Protein AF-A0AAJ2NTR1-F1 (afdb_monomer)

Structure (mmCIF, N/CA/C/O backbone):
data_AF-A0AAJ2NTR1-F1
#
_entry.id   AF-A0AAJ2NTR1-F1
#
loop_
_atom_site.group_PDB
_atom_site.id
_atom_site.type_symbol
_atom_site.label_atom_id
_atom_site.label_alt_id
_atom_site.label_comp_id
_atom_site.label_asym_id
_atom_site.label_entity_id
_atom_site.label_seq_id
_atom_site.pdbx_PDB_ins_code
_atom_site.Cartn_x
_atom_site.Cartn_y
_atom_site.Cartn_z
_atom_site.occupancy
_atom_site.B_iso_or_equiv
_atom_site.auth_seq_id
_atom_site.auth_comp_id
_atom_site.auth_asym_id
_atom_site.auth_atom_id
_atom_site.pdbx_PDB_model_num
ATOM 1 N N . MET A 1 1 ? 7.148 -2.098 1.008 1.00 41.66 1 MET A N 1
ATOM 2 C CA . MET A 1 1 ? 8.136 -3.192 1.067 1.00 41.66 1 MET A CA 1
ATOM 3 C C . MET A 1 1 ? 9.410 -2.672 0.443 1.00 41.66 1 MET A C 1
ATOM 5 O O . MET A 1 1 ? 9.385 -2.328 -0.729 1.00 41.66 1 MET A O 1
ATOM 9 N N . SER A 1 2 ? 10.438 -2.472 1.249 1.00 39.09 2 SER A N 1
ATOM 10 C CA . SER A 1 2 ? 11.696 -1.862 0.846 1.00 39.09 2 SER A CA 1
ATOM 11 C C . SER A 1 2 ? 12.743 -2.935 0.571 1.00 39.09 2 SER A C 1
ATOM 13 O O . SER A 1 2 ? 12.754 -3.982 1.215 1.00 39.09 2 SER A O 1
ATOM 15 N N . VAL A 1 3 ? 13.645 -2.660 -0.362 1.00 47.12 3 VAL A N 1
ATOM 16 C CA . VAL A 1 3 ? 14.979 -3.261 -0.338 1.00 47.12 3 VAL A CA 1
ATOM 17 C C . VAL A 1 3 ? 15.783 -2.313 0.559 1.00 47.12 3 VAL A C 1
ATOM 19 O O . VAL A 1 3 ? 15.812 -1.118 0.290 1.00 47.12 3 VAL A O 1
ATOM 22 N N . ASN A 1 4 ? 16.301 -2.780 1.697 1.00 66.00 4 ASN A N 1
ATOM 2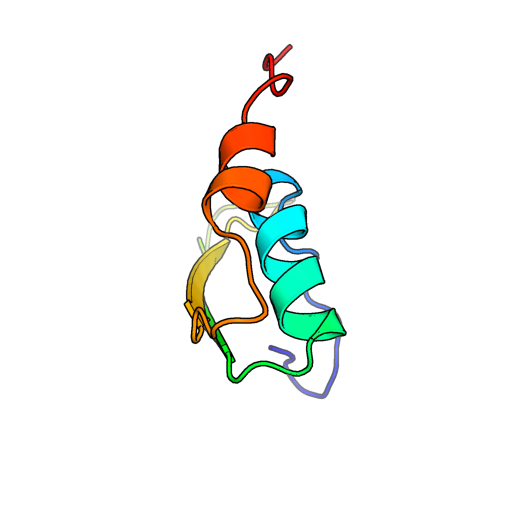3 C CA . ASN A 1 4 ? 17.072 -1.965 2.660 1.00 66.00 4 ASN A CA 1
ATOM 24 C C . ASN A 1 4 ? 16.384 -0.706 3.244 1.00 66.00 4 ASN A C 1
ATOM 26 O O . ASN A 1 4 ? 17.057 0.254 3.598 1.00 66.00 4 ASN A O 1
ATOM 30 N N . GLY A 1 5 ? 15.056 -0.666 3.370 1.00 69.44 5 GLY A N 1
ATOM 31 C CA . GLY A 1 5 ? 14.362 0.533 3.882 1.00 69.44 5 GLY A CA 1
ATOM 32 C C . GLY A 1 5 ? 14.054 1.613 2.834 1.00 69.44 5 GLY A C 1
ATOM 33 O O . GLY A 1 5 ? 13.297 2.532 3.135 1.00 69.44 5 GLY A O 1
ATOM 34 N N . GLU A 1 6 ? 14.539 1.486 1.595 1.00 73.38 6 GLU A N 1
ATOM 35 C CA . GLU A 1 6 ? 14.313 2.492 0.555 1.00 73.38 6 GLU A CA 1
ATOM 36 C C . GLU A 1 6 ? 12.856 2.553 0.070 1.00 73.38 6 GLU A C 1
ATOM 38 O O . GLU A 1 6 ? 12.174 1.539 -0.138 1.00 73.38 6 GLU A O 1
ATOM 43 N N . LYS A 1 7 ? 12.377 3.783 -0.138 1.00 75.62 7 LYS A N 1
ATOM 44 C CA . LYS A 1 7 ? 11.046 4.067 -0.672 1.00 75.62 7 LYS A CA 1
ATOM 45 C C . LYS A 1 7 ? 11.008 3.754 -2.166 1.00 75.62 7 LYS A C 1
ATOM 47 O O . LYS A 1 7 ? 11.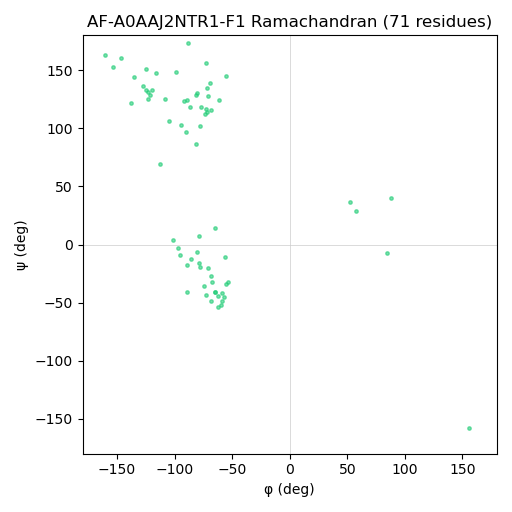588 4.469 -2.973 1.00 75.62 7 LYS A O 1
ATOM 52 N N . LEU A 1 8 ? 10.254 2.720 -2.533 1.00 71.88 8 LEU A N 1
ATOM 53 C CA . LEU A 1 8 ? 10.108 2.287 -3.929 1.00 71.88 8 LEU A CA 1
ATOM 54 C C . LEU A 1 8 ? 9.009 3.031 -4.703 1.00 71.88 8 LEU A C 1
ATOM 56 O O . LEU A 1 8 ? 8.923 2.901 -5.921 1.00 71.88 8 LEU A O 1
ATOM 60 N N . GLY A 1 9 ? 8.144 3.773 -4.010 1.00 75.00 9 GLY A N 1
ATOM 61 C CA . GLY A 1 9 ? 7.022 4.480 -4.619 1.00 75.00 9 GLY A CA 1
ATOM 62 C C . GLY A 1 9 ? 5.892 4.740 -3.630 1.00 75.00 9 GLY A C 1
ATOM 63 O O . GLY A 1 9 ? 6.102 4.738 -2.415 1.00 75.00 9 GLY A O 1
ATOM 64 N N . PHE A 1 10 ? 4.696 4.954 -4.170 1.00 75.06 10 PHE A N 1
ATOM 65 C CA . PHE A 1 10 ? 3.468 5.190 -3.416 1.00 75.06 10 PHE A CA 1
ATOM 66 C C . PHE A 1 10 ? 2.392 4.188 -3.835 1.00 75.06 10 PHE A C 1
ATOM 68 O O . PHE A 1 10 ? 2.384 3.711 -4.971 1.00 75.06 10 PHE A O 1
ATOM 75 N N . ILE A 1 11 ? 1.487 3.869 -2.913 1.00 72.62 11 ILE A N 1
ATOM 76 C CA . ILE A 1 11 ? 0.265 3.136 -3.246 1.00 72.62 11 ILE A CA 1
ATOM 77 C C . ILE A 1 11 ? -0.654 4.102 -4.015 1.00 72.62 11 ILE A C 1
ATOM 79 O O . ILE A 1 11 ? -0.781 5.251 -3.589 1.00 72.62 11 ILE A O 1
ATOM 83 N N . PRO A 1 12 ? -1.269 3.681 -5.136 1.00 69.75 12 PRO A N 1
ATOM 84 C CA . PRO A 1 12 ? -2.204 4.525 -5.877 1.00 69.75 12 PRO A CA 1
ATOM 85 C C . PRO A 1 12 ? -3.346 5.045 -4.996 1.00 69.75 12 PRO A C 1
ATOM 87 O O . PRO A 1 12 ? -3.845 4.301 -4.150 1.00 69.75 12 PRO A O 1
AT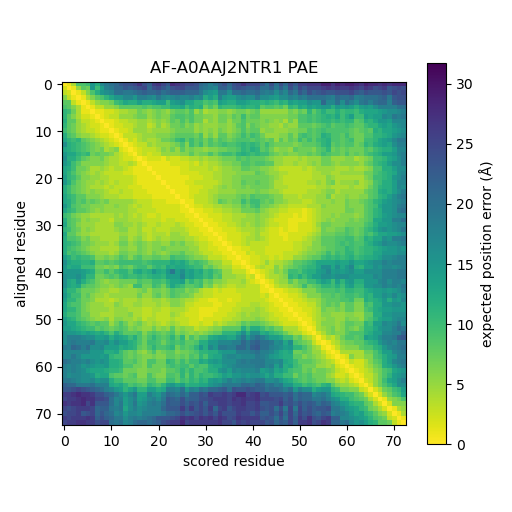OM 90 N N . ALA A 1 13 ? -3.800 6.275 -5.259 1.00 68.62 13 ALA A N 1
ATOM 91 C CA . ALA A 1 13 ? -4.865 6.946 -4.502 1.00 68.62 13 ALA A CA 1
ATOM 92 C C . ALA A 1 13 ? -6.156 6.112 -4.393 1.00 68.62 13 ALA A C 1
ATOM 94 O O . ALA A 1 13 ? -6.811 6.101 -3.361 1.00 68.62 13 ALA A O 1
ATOM 95 N N . PHE A 1 14 ? -6.466 5.302 -5.408 1.00 68.25 14 PHE A N 1
ATOM 96 C CA . PHE A 1 14 ? -7.615 4.394 -5.369 1.00 68.25 14 PHE A CA 1
ATOM 97 C C . PHE A 1 14 ? -7.617 3.439 -4.158 1.00 68.25 14 PHE A C 1
ATOM 99 O O . PHE A 1 14 ? -8.671 3.098 -3.638 1.00 68.25 14 PHE A O 1
ATOM 106 N N . TYR A 1 15 ? -6.444 2.999 -3.694 1.00 68.81 15 TYR A N 1
ATOM 107 C CA . TYR A 1 15 ? -6.333 2.139 -2.513 1.00 68.81 15 TYR A CA 1
ATOM 108 C C . TYR A 1 15 ? -6.006 2.929 -1.239 1.00 68.81 15 TYR A C 1
ATOM 110 O O . TYR A 1 15 ? -5.883 2.321 -0.176 1.00 68.81 15 TYR A O 1
ATOM 118 N N . SER A 1 16 ? -5.803 4.251 -1.321 1.00 72.69 16 SER A N 1
ATOM 119 C CA . SER A 1 16 ? -5.262 5.019 -0.199 1.00 72.69 16 SER A CA 1
ATOM 120 C C . SER A 1 16 ? -6.267 5.239 0.919 1.00 72.69 16 SER A C 1
ATOM 122 O O . SER A 1 16 ? -5.839 5.175 2.061 1.00 72.69 16 SER A O 1
ATOM 124 N N . GLY A 1 17 ? -7.561 5.424 0.630 1.00 77.75 17 GLY A N 1
ATOM 125 C CA . GLY A 1 17 ? -8.593 5.578 1.670 1.00 77.75 17 GLY A CA 1
ATOM 126 C C . GLY A 1 17 ? -8.708 4.328 2.547 1.00 77.75 17 GLY A C 1
ATOM 127 O O . GLY A 1 17 ? -8.472 4.372 3.749 1.00 77.75 17 GLY A O 1
ATOM 128 N N . TRP A 1 18 ? -8.910 3.164 1.922 1.00 78.00 18 TRP A N 1
ATOM 129 C CA . TRP A 1 18 ? -8.943 1.883 2.639 1.00 78.00 18 TRP A CA 1
ATOM 130 C C . TRP A 1 18 ? -7.645 1.585 3.402 1.00 78.00 18 TRP A C 1
ATOM 132 O O . TRP A 1 18 ? -7.677 1.132 4.545 1.00 78.00 18 TRP A O 1
ATOM 142 N N . MET A 1 19 ? -6.489 1.859 2.789 1.00 80.19 19 MET A N 1
ATOM 143 C CA . MET A 1 19 ? -5.197 1.690 3.457 1.00 80.19 19 MET A CA 1
ATOM 144 C C . MET A 1 19 ? -5.028 2.638 4.643 1.00 80.19 19 MET A C 1
ATOM 146 O O . MET A 1 19 ? -4.468 2.229 5.656 1.00 80.19 19 MET A O 1
ATOM 150 N N . PHE A 1 20 ? -5.467 3.889 4.505 1.00 82.06 20 PHE A N 1
ATOM 151 C CA . PHE A 1 20 ? -5.383 4.904 5.546 1.00 82.06 20 PHE A CA 1
ATOM 152 C C . PHE A 1 20 ? -6.153 4.451 6.782 1.00 82.06 20 PHE A C 1
ATOM 154 O O . PHE A 1 20 ? -5.548 4.331 7.843 1.00 82.06 20 PHE A O 1
ATOM 161 N N . GLU A 1 21 ? -7.414 4.055 6.612 1.00 81.88 21 GLU A N 1
ATOM 162 C CA . GLU A 1 21 ? -8.270 3.571 7.698 1.00 81.88 21 GLU A CA 1
ATOM 163 C C . GLU A 1 21 ? -7.668 2.368 8.429 1.00 81.88 21 GLU A C 1
ATOM 165 O O . GLU A 1 21 ? -7.615 2.319 9.657 1.00 81.88 21 GLU A O 1
ATOM 170 N N . ILE A 1 22 ? -7.155 1.393 7.677 1.00 82.62 22 ILE A N 1
ATOM 171 C CA . ILE A 1 22 ? -6.537 0.193 8.248 1.00 82.62 22 ILE A CA 1
ATOM 172 C C . ILE A 1 22 ? -5.268 0.521 9.033 1.00 82.62 22 ILE A C 1
ATOM 174 O O . ILE A 1 22 ? -5.041 -0.057 10.100 1.00 82.62 22 ILE A O 1
ATOM 178 N N . ILE A 1 23 ? -4.442 1.436 8.520 1.00 83.81 23 ILE A N 1
ATOM 179 C CA . ILE A 1 23 ? -3.219 1.880 9.192 1.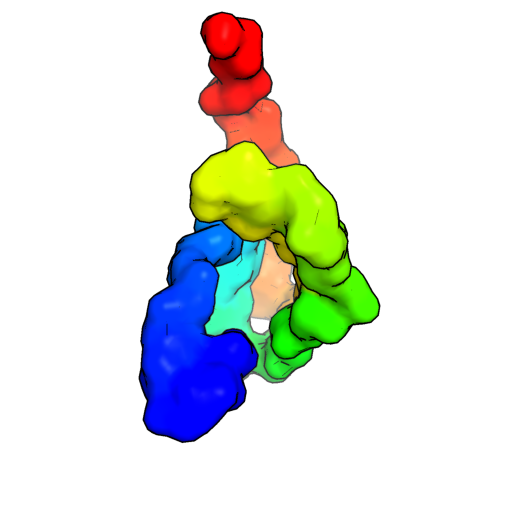00 83.81 23 ILE A CA 1
ATOM 180 C C . ILE A 1 23 ? -3.567 2.684 10.449 1.00 83.81 23 ILE A C 1
ATOM 182 O O . ILE A 1 23 ? -3.014 2.409 11.515 1.00 83.81 23 ILE A O 1
ATOM 186 N N . GLU A 1 24 ? -4.478 3.652 10.342 1.00 84.94 24 GLU A N 1
ATOM 187 C CA . GLU A 1 24 ? -4.875 4.541 11.435 1.00 84.94 24 GLU A CA 1
ATOM 188 C C . GLU A 1 24 ? -5.504 3.755 12.589 1.00 84.94 24 GLU A C 1
ATOM 190 O O . GLU A 1 24 ? -5.115 3.914 13.749 1.00 84.94 24 GLU A O 1
ATOM 195 N N . LYS A 1 25 ? -6.394 2.811 12.268 1.00 84.38 25 LYS A N 1
ATOM 196 C CA . LYS A 1 25 ? -7.071 1.947 13.246 1.00 84.38 25 LYS A CA 1
ATOM 197 C C . LYS A 1 25 ? -6.198 0.793 13.742 1.00 84.38 25 LYS A C 1
ATOM 199 O O . LYS A 1 25 ? -6.684 -0.065 14.476 1.00 84.38 25 LYS A O 1
ATOM 204 N N . LYS A 1 26 ? -4.909 0.767 13.370 1.00 83.94 26 LYS A N 1
ATOM 205 C CA . LYS A 1 26 ? -3.919 -0.251 13.769 1.00 83.94 26 LYS A CA 1
ATOM 206 C C . LYS A 1 26 ? -4.402 -1.681 13.501 1.00 83.94 26 LYS A C 1
ATOM 208 O O . LYS A 1 26 ? -4.139 -2.591 14.287 1.0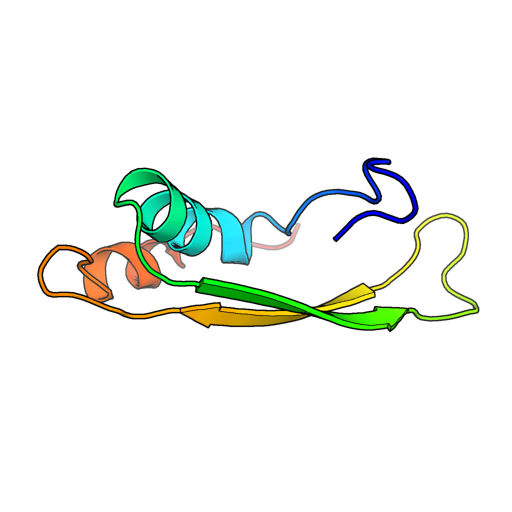0 83.94 26 LYS A O 1
ATOM 213 N N . CYS A 1 27 ? -5.126 -1.869 12.402 1.00 84.44 27 CYS A N 1
ATOM 214 C CA . CYS A 1 27 ? -5.621 -3.177 12.001 1.00 84.44 27 CYS A CA 1
ATOM 215 C C . CYS A 1 27 ? -4.473 -4.042 11.470 1.00 84.44 27 CYS A C 1
ATOM 217 O O . CYS A 1 27 ? -3.464 -3.537 10.970 1.00 84.44 27 CYS A O 1
ATOM 219 N N . ASN A 1 28 ? -4.640 -5.363 11.532 1.00 86.25 28 ASN A N 1
ATOM 220 C CA . ASN A 1 28 ? -3.697 -6.269 10.894 1.00 86.25 28 ASN A CA 1
ATOM 221 C C . ASN A 1 28 ? -3.856 -6.184 9.377 1.00 86.25 28 ASN A C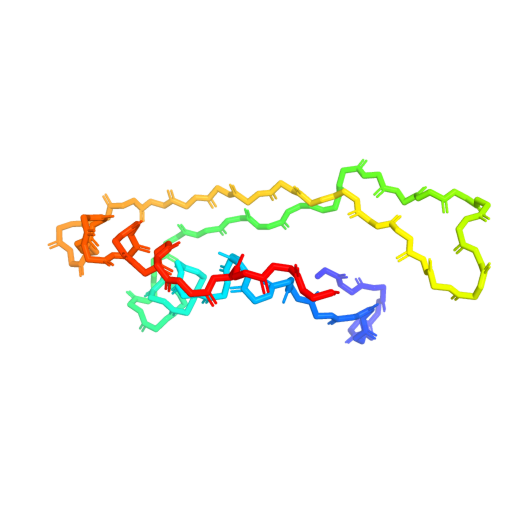 1
ATOM 223 O O . ASN A 1 28 ? -4.953 -6.351 8.837 1.00 86.25 28 ASN A O 1
ATOM 227 N N . TYR A 1 29 ? -2.745 -5.960 8.681 1.00 85.94 29 TYR A N 1
ATOM 228 C CA . TYR A 1 29 ? -2.724 -5.939 7.227 1.00 85.94 29 TYR A CA 1
ATOM 229 C C . TYR A 1 29 ? -1.417 -6.478 6.665 1.00 85.94 29 TYR A C 1
ATOM 231 O O . TYR 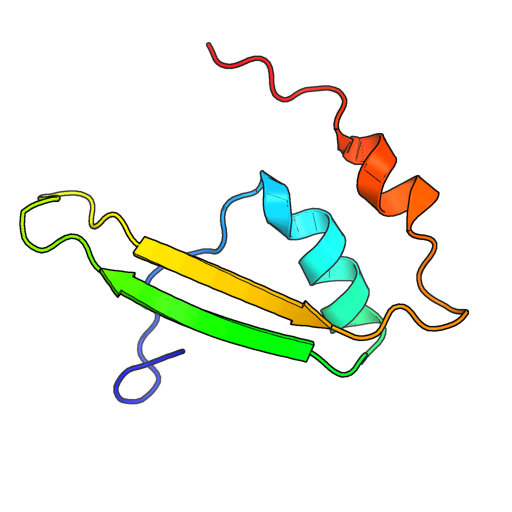A 1 29 ? -0.375 -6.534 7.318 1.00 85.94 29 TYR A O 1
ATOM 239 N N . GLN A 1 30 ? -1.481 -6.864 5.400 1.00 85.94 30 GLN A N 1
ATOM 240 C CA . GLN A 1 30 ? -0.354 -7.317 4.619 1.00 85.94 30 GLN A CA 1
ATOM 241 C C . GLN A 1 30 ? -0.434 -6.720 3.216 1.00 85.94 30 GLN A C 1
ATOM 243 O O . GLN A 1 30 ? -1.372 -6.977 2.466 1.00 85.94 30 GLN A O 1
ATOM 248 N N . ALA A 1 31 ? 0.606 -5.980 2.835 1.00 81.88 31 ALA A N 1
ATOM 249 C CA . ALA A 1 31 ? 0.811 -5.510 1.470 1.00 81.88 31 ALA A CA 1
ATOM 250 C C . ALA A 1 31 ? 1.980 -6.268 0.831 1.00 81.88 31 ALA A C 1
ATOM 252 O O . ALA A 1 31 ? 3.085 -6.288 1.375 1.00 81.88 31 ALA A O 1
ATOM 253 N N . LYS A 1 32 ? 1.745 -6.889 -0.328 1.00 84.62 32 LYS A N 1
ATOM 254 C CA . LYS A 1 32 ? 2.721 -7.682 -1.083 1.00 84.62 32 LYS A CA 1
ATOM 255 C C . LYS A 1 32 ? 2.905 -7.170 -2.503 1.00 84.62 32 LYS A C 1
ATOM 257 O O . LYS A 1 32 ? 1.931 -7.009 -3.227 1.00 84.62 32 LYS A O 1
ATOM 262 N N . VAL A 1 33 ? 4.155 -6.991 -2.930 1.00 83.44 33 VAL A N 1
ATOM 263 C CA . VAL A 1 33 ? 4.481 -6.821 -4.353 1.00 83.44 33 VAL A CA 1
ATOM 264 C C . VAL A 1 33 ? 4.434 -8.200 -5.005 1.00 83.44 33 VAL A C 1
ATOM 266 O O . VAL A 1 33 ? 5.169 -9.096 -4.604 1.00 83.44 33 VAL A O 1
ATOM 269 N N . ARG A 1 34 ? 3.536 -8.390 -5.972 1.00 85.88 34 ARG A N 1
ATOM 270 C CA . ARG A 1 34 ? 3.359 -9.659 -6.693 1.00 85.88 34 ARG A CA 1
ATOM 271 C C . ARG A 1 34 ? 4.242 -9.743 -7.927 1.00 85.88 34 ARG A C 1
ATOM 273 O O . ARG A 1 34 ? 4.802 -10.797 -8.197 1.00 85.88 34 ARG A O 1
ATOM 280 N N . ALA A 1 35 ? 4.362 -8.642 -8.660 1.00 83.44 35 ALA A N 1
ATOM 281 C CA . ALA A 1 35 ? 5.164 -8.571 -9.872 1.00 83.44 35 ALA A CA 1
ATOM 282 C C . ALA A 1 35 ? 5.647 -7.141 -10.118 1.00 83.44 35 ALA A C 1
ATOM 284 O O . ALA A 1 35 ? 4.981 -6.175 -9.745 1.00 83.44 35 ALA A O 1
ATOM 285 N N . ILE A 1 36 ? 6.784 -7.017 -10.795 1.00 84.44 36 ILE A N 1
ATOM 286 C CA . ILE A 1 36 ? 7.312 -5.754 -11.309 1.00 84.44 36 ILE A CA 1
ATOM 287 C C . ILE A 1 36 ? 7.486 -5.947 -12.812 1.00 84.44 36 ILE A C 1
ATOM 289 O O . ILE A 1 36 ? 8.128 -6.906 -13.234 1.00 84.44 36 ILE A O 1
ATOM 293 N N . HIS A 1 37 ? 6.900 -5.069 -13.622 1.00 84.31 37 HIS A N 1
ATOM 294 C CA . HIS A 1 37 ? 7.008 -5.164 -15.073 1.00 84.31 37 HIS A CA 1
ATOM 295 C C . HIS A 1 37 ? 8.428 -4.767 -15.517 1.00 84.31 37 HIS A C 1
ATOM 297 O O . HIS A 1 37 ? 8.805 -3.605 -15.341 1.00 84.31 37 HIS A O 1
ATOM 303 N N . PRO A 1 38 ? 9.216 -5.679 -16.115 1.00 81.88 38 PRO A N 1
ATOM 304 C CA . PRO A 1 38 ? 10.644 -5.452 -16.354 1.00 81.88 38 PRO A CA 1
ATOM 305 C C . PRO A 1 38 ? 10.918 -4.367 -17.403 1.00 81.88 38 PRO A C 1
ATOM 307 O O . PRO A 1 38 ? 11.943 -3.701 -17.346 1.00 81.88 38 PRO A O 1
ATOM 310 N N . GLN A 1 39 ? 9.989 -4.162 -18.340 1.00 86.50 39 GLN A N 1
ATOM 311 C CA . GLN A 1 39 ? 10.138 -3.210 -19.450 1.00 86.50 39 GLN A CA 1
ATOM 312 C C . GLN A 1 39 ? 9.382 -1.890 -19.234 1.00 86.50 39 GLN A C 1
ATOM 314 O O . GLN A 1 39 ? 9.341 -1.051 -20.127 1.00 86.50 39 GLN A O 1
ATOM 319 N N . ALA A 1 40 ? 8.751 -1.694 -18.072 1.00 80.00 40 ALA A N 1
ATOM 320 C CA . ALA A 1 40 ? 8.034 -0.453 -17.788 1.00 80.00 40 ALA A CA 1
ATOM 321 C C . ALA A 1 40 ? 9.042 0.618 -17.334 1.00 80.00 40 ALA A C 1
ATOM 323 O O . ALA A 1 40 ? 9.331 0.755 -16.147 1.00 80.00 40 ALA A O 1
ATOM 324 N N . VAL A 1 41 ? 9.630 1.321 -18.302 1.00 77.38 41 VAL A N 1
ATOM 325 C CA . VAL A 1 41 ? 10.653 2.360 -18.110 1.00 77.38 41 VAL A CA 1
ATOM 326 C C . VAL A 1 41 ? 10.185 3.621 -18.853 1.00 77.38 41 VAL A C 1
ATOM 328 O O . VAL A 1 41 ? 9.681 3.484 -19.967 1.00 77.38 41 VAL A O 1
ATOM 331 N N . PRO A 1 42 ? 10.291 4.839 -18.278 1.00 76.50 42 PRO A N 1
ATOM 332 C CA . PRO A 1 42 ? 10.909 5.182 -16.989 1.00 76.50 42 PRO A CA 1
ATOM 333 C C . PRO A 1 42 ? 10.040 4.867 -15.760 1.00 76.50 42 PRO A C 1
ATOM 335 O O . PRO A 1 42 ? 10.568 4.720 -14.660 1.00 76.50 42 PRO A O 1
ATOM 338 N N . HIS A 1 43 ? 8.725 4.710 -15.931 1.00 77.75 43 HIS A N 1
ATOM 339 C CA . HIS A 1 43 ? 7.788 4.482 -14.829 1.00 77.75 43 HIS A CA 1
ATOM 340 C C . HIS A 1 43 ? 7.540 2.986 -14.609 1.00 77.75 43 HIS A C 1
ATOM 342 O O . HIS A 1 43 ? 6.780 2.359 -15.349 1.00 77.75 43 HIS A O 1
ATOM 348 N N . ARG A 1 44 ? 8.159 2.411 -13.569 1.00 77.75 44 ARG A N 1
ATOM 349 C CA . ARG A 1 44 ? 7.973 0.995 -13.215 1.00 77.75 44 ARG A CA 1
ATOM 350 C C . ARG A 1 44 ? 6.516 0.706 -12.869 1.00 77.75 44 ARG A C 1
ATOM 352 O O . ARG A 1 44 ? 5.962 1.287 -11.940 1.00 77.75 44 ARG A O 1
ATOM 359 N N . LYS A 1 45 ? 5.918 -0.259 -13.568 1.00 82.06 45 LYS A N 1
ATOM 360 C CA . LYS A 1 45 ? 4.581 -0.771 -13.255 1.00 82.06 45 LYS A CA 1
ATOM 361 C C . LYS A 1 45 ? 4.699 -1.931 -12.274 1.00 82.06 45 LYS A C 1
ATOM 363 O O . LYS A 1 45 ? 5.397 -2.908 -12.545 1.00 82.06 45 LYS A O 1
ATOM 368 N N . VAL A 1 46 ? 4.018 -1.819 -11.140 1.00 79.19 46 VAL A N 1
ATOM 369 C CA . VAL A 1 46 ? 4.073 -2.802 -10.054 1.00 79.19 46 VAL A CA 1
ATOM 370 C C . VAL A 1 46 ? 2.677 -3.358 -9.815 1.00 79.19 46 VAL A C 1
ATOM 372 O O . VAL A 1 46 ? 1.708 -2.608 -9.733 1.00 79.19 46 VAL A O 1
ATOM 375 N N . SER A 1 47 ? 2.574 -4.678 -9.701 1.00 81.88 47 SER A N 1
ATOM 376 C CA . SER A 1 47 ? 1.372 -5.343 -9.211 1.00 81.88 47 SER A CA 1
ATOM 377 C C . SER A 1 47 ? 1.504 -5.535 -7.708 1.00 81.88 47 SER A C 1
ATOM 379 O O . SER A 1 47 ? 2.471 -6.143 -7.237 1.00 81.88 47 SER A O 1
ATOM 381 N N . ILE A 1 48 ? 0.538 -5.012 -6.960 1.00 79.62 48 ILE A N 1
ATOM 382 C CA . ILE A 1 48 ? 0.456 -5.172 -5.512 1.00 79.62 48 ILE A CA 1
ATOM 383 C C . ILE A 1 48 ? -0.807 -5.945 -5.142 1.00 79.62 48 ILE A C 1
ATOM 385 O O . ILE A 1 48 ? -1.830 -5.860 -5.813 1.00 79.62 48 ILE A O 1
ATOM 389 N N . SER A 1 49 ? -0.716 -6.713 -4.068 1.00 81.50 49 SER A N 1
ATOM 390 C CA . SER A 1 49 ? -1.824 -7.401 -3.419 1.00 81.50 49 SER A CA 1
ATOM 391 C C . SER A 1 49 ? -1.873 -6.897 -1.993 1.00 81.50 49 SER A C 1
ATOM 393 O O . SER A 1 49 ? -0.848 -6.893 -1.310 1.00 81.50 49 SER A O 1
ATOM 395 N N . ILE A 1 50 ? -3.047 -6.458 -1.564 1.00 78.12 50 ILE A N 1
ATOM 396 C CA . ILE A 1 50 ? -3.249 -5.975 -0.210 1.00 78.12 50 ILE A CA 1
ATOM 397 C C . ILE A 1 50 ? -4.390 -6.765 0.416 1.00 78.12 50 ILE A C 1
ATOM 399 O O . ILE A 1 50 ? -5.409 -6.995 -0.229 1.00 78.12 50 ILE A O 1
ATOM 403 N N . ALA A 1 51 ? -4.176 -7.230 1.640 1.00 80.31 51 ALA A N 1
ATOM 404 C CA . ALA A 1 51 ? -5.161 -7.930 2.447 1.00 80.31 51 ALA A CA 1
ATOM 405 C C . ALA A 1 51 ? -5.110 -7.364 3.865 1.00 80.31 51 ALA A C 1
ATOM 407 O O . ALA A 1 51 ? -4.033 -7.026 4.354 1.00 80.31 51 ALA A O 1
ATOM 408 N N . GLY A 1 52 ? -6.254 -7.261 4.523 1.00 78.75 52 GLY A N 1
ATOM 409 C CA . GLY A 1 52 ? -6.344 -6.764 5.888 1.00 78.75 52 GLY A CA 1
ATOM 410 C C . GLY A 1 52 ? -7.648 -7.195 6.531 1.00 78.75 52 GLY A C 1
ATOM 411 O O . GLY A 1 52 ? -8.570 -7.639 5.845 1.00 78.75 52 GLY A O 1
ATOM 412 N N . GLU A 1 53 ? -7.694 -7.102 7.851 1.00 78.31 53 GLU A N 1
ATOM 413 C CA . GLU A 1 53 ? -8.891 -7.403 8.626 1.00 78.31 53 GLU A CA 1
ATOM 414 C C . GLU A 1 53 ? -9.833 -6.200 8.621 1.00 78.31 53 GLU A C 1
ATOM 416 O O . GLU A 1 53 ? -9.441 -5.081 8.951 1.00 7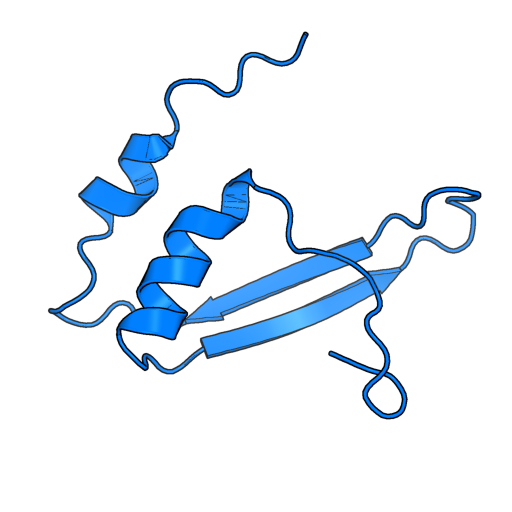8.31 53 GLU A O 1
ATOM 421 N N . VAL A 1 54 ? -11.092 -6.449 8.273 1.00 68.44 54 VAL A N 1
ATOM 422 C CA . VAL A 1 54 ? -12.182 -5.496 8.481 1.00 68.44 54 VAL A CA 1
ATOM 423 C C . VAL A 1 54 ? -12.737 -5.810 9.861 1.00 68.44 54 VAL A C 1
ATOM 425 O O . VAL A 1 54 ? -13.464 -6.787 10.035 1.00 68.44 54 VAL A O 1
ATOM 428 N N . ASN A 1 55 ? -12.299 -5.066 10.873 1.00 68.44 55 ASN A N 1
ATOM 429 C CA . ASN A 1 55 ? -12.848 -5.206 12.217 1.00 68.44 55 ASN A CA 1
ATOM 430 C C . ASN A 1 55 ? -14.066 -4.283 12.388 1.00 68.44 55 ASN A C 1
ATOM 432 O O . ASN A 1 55 ? -14.363 -3.458 11.530 1.00 68.44 55 ASN A O 1
ATOM 436 N N . GLN A 1 56 ? -14.756 -4.401 13.523 1.00 65.75 56 GLN A N 1
ATOM 437 C CA . GLN A 1 56 ? -15.930 -3.583 13.867 1.00 65.75 56 GLN A CA 1
ATOM 438 C C . GLN A 1 56 ? -15.688 -2.061 13.857 1.00 65.75 56 GLN A C 1
ATOM 440 O O . GLN A 1 56 ? -16.639 -1.297 13.977 1.00 65.75 56 GLN A O 1
ATOM 445 N N . PHE A 1 57 ? -14.432 -1.620 13.765 1.00 65.81 57 PHE A N 1
ATOM 446 C CA . PHE A 1 57 ? -14.059 -0.212 13.714 1.00 65.81 57 PHE A CA 1
ATOM 447 C C . PHE A 1 57 ? -13.868 0.292 12.2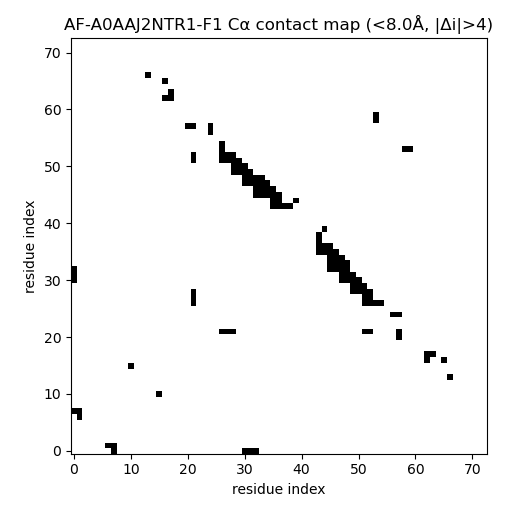79 1.00 65.81 57 PHE A C 1
ATOM 449 O O . PHE A 1 57 ? -13.717 1.494 12.091 1.00 65.81 57 PHE A O 1
ATOM 456 N N . VAL A 1 58 ? -13.864 -0.581 11.267 1.00 66.38 58 VAL A N 1
ATOM 457 C CA . VAL A 1 58 ? -13.734 -0.210 9.851 1.00 66.38 58 VAL A CA 1
ATOM 458 C C . VAL A 1 58 ? -15.100 -0.329 9.183 1.00 66.38 58 VAL A C 1
ATOM 460 O O . VAL A 1 58 ? -15.567 -1.437 8.914 1.00 66.38 58 VAL A O 1
ATOM 463 N N . ASP A 1 59 ? -15.733 0.809 8.890 1.00 69.81 59 ASP A N 1
ATOM 464 C CA . ASP A 1 59 ? -16.926 0.829 8.049 1.00 69.81 59 ASP A CA 1
ATOM 465 C C . ASP A 1 59 ? -16.509 0.685 6.582 1.00 69.81 59 ASP A C 1
ATOM 467 O O . ASP A 1 59 ? -16.020 1.610 5.935 1.00 69.81 59 ASP A O 1
ATOM 471 N N . ILE A 1 60 ? -16.674 -0.521 6.045 1.00 67.19 60 ILE A N 1
ATOM 472 C CA . ILE A 1 60 ? -16.295 -0.798 4.662 1.00 67.19 60 ILE A CA 1
ATOM 473 C C . ILE A 1 60 ? -17.230 -0.136 3.645 1.00 67.19 60 ILE A C 1
ATOM 475 O O . ILE A 1 60 ? -16.837 0.021 2.494 1.00 67.19 60 ILE A O 1
ATOM 479 N N . GLN A 1 61 ? -18.451 0.235 4.038 1.00 66.38 61 GLN A N 1
ATOM 480 C CA . GLN A 1 61 ? -19.383 0.942 3.161 1.00 66.38 61 GLN A CA 1
ATOM 481 C C . GLN A 1 61 ? -18.916 2.385 2.969 1.00 66.38 61 GLN A C 1
ATOM 483 O O . GLN A 1 61 ? -18.866 2.850 1.837 1.00 66.38 61 GLN A O 1
ATOM 488 N N . GLU A 1 62 ? -18.482 3.051 4.040 1.00 67.31 62 GLU A N 1
ATOM 489 C CA . GLU A 1 62 ? -17.868 4.386 3.989 1.00 67.31 62 GLU A CA 1
ATOM 490 C C . GLU A 1 62 ? -16.615 4.384 3.097 1.00 67.31 62 GLU A C 1
ATOM 492 O O . GLU A 1 62 ? -16.509 5.154 2.147 1.00 67.31 62 GLU A O 1
ATOM 497 N N . VAL A 1 63 ? -15.725 3.413 3.308 1.00 64.75 63 VAL A N 1
ATOM 498 C CA . VAL A 1 63 ? -14.465 3.288 2.561 1.00 64.75 63 VAL A CA 1
ATOM 499 C C . VAL A 1 63 ? -14.653 2.943 1.078 1.00 64.75 63 VAL A C 1
ATOM 501 O O . VAL A 1 63 ? -13.827 3.307 0.241 1.00 64.75 63 VAL A O 1
ATOM 504 N N . LEU A 1 64 ? -15.699 2.187 0.730 1.00 64.44 64 LEU A N 1
ATOM 505 C CA . LEU A 1 64 ? -15.981 1.801 -0.657 1.00 64.44 64 LEU A CA 1
ATOM 506 C C . LEU A 1 64 ? -16.867 2.808 -1.399 1.00 64.44 64 LEU A C 1
ATOM 508 O O . LEU A 1 64 ? -16.891 2.760 -2.632 1.00 64.44 64 LEU A O 1
ATOM 512 N N . ASN A 1 65 ? -17.570 3.688 -0.681 1.00 59.88 65 ASN A N 1
ATOM 513 C CA . ASN A 1 65 ? -18.390 4.755 -1.257 1.00 59.88 65 ASN A CA 1
ATOM 514 C C . ASN A 1 65 ? -17.562 5.966 -1.715 1.00 59.88 65 ASN A C 1
ATOM 516 O O . ASN A 1 65 ? -18.011 6.683 -2.602 1.00 59.88 65 ASN A O 1
ATOM 520 N N . ASP A 1 66 ? -16.306 6.090 -1.276 1.00 55.22 66 ASP A N 1
ATOM 521 C CA . ASP A 1 66 ? -15.278 6.996 -1.834 1.00 55.22 66 ASP A CA 1
ATOM 522 C C . ASP A 1 66 ? -14.867 6.660 -3.294 1.00 55.22 66 ASP A C 1
ATOM 524 O O . ASP A 1 66 ? -13.851 7.118 -3.816 1.00 55.22 66 ASP A O 1
ATOM 528 N N . LYS A 1 67 ? -15.647 5.822 -3.990 1.00 52.28 67 LYS A N 1
ATOM 529 C CA . LYS A 1 67 ? -15.495 5.521 -5.421 1.00 52.28 67 LYS A CA 1
ATOM 530 C C . LYS A 1 67 ? -16.093 6.586 -6.342 1.00 52.28 67 LYS A C 1
ATOM 532 O O . LYS A 1 67 ? -15.915 6.470 -7.558 1.00 52.28 67 LYS A O 1
ATOM 537 N N . GLU A 1 68 ? -16.791 7.587 -5.814 1.00 50.06 68 GLU A N 1
ATOM 538 C CA . GLU A 1 68 ? -17.191 8.749 -6.606 1.00 50.06 68 GLU A CA 1
ATOM 539 C C . GLU A 1 68 ? -16.009 9.729 -6.729 1.00 50.06 68 GLU A C 1
ATOM 541 O O . GLU A 1 68 ? -15.362 10.071 -5.752 1.00 50.06 68 GLU A O 1
ATOM 546 N N . GLU A 1 69 ? -15.730 10.157 -7.965 1.00 44.03 69 GLU A N 1
ATOM 547 C CA . GLU A 1 69 ? -14.689 11.123 -8.374 1.00 44.03 69 GLU A CA 1
ATOM 548 C C . GLU A 1 69 ? -13.270 10.613 -8.692 1.00 44.03 69 GLU A C 1
ATOM 550 O O . GLU A 1 69 ? -12.275 11.310 -8.509 1.00 44.03 69 GLU A O 1
ATOM 555 N N . LEU A 1 70 ? -13.152 9.463 -9.360 1.00 40.94 70 LEU A N 1
ATOM 556 C CA . LEU A 1 70 ? -12.034 9.257 -10.296 1.00 40.94 70 LEU A CA 1
ATOM 557 C C . LEU A 1 70 ? -12.555 9.175 -11.732 1.00 40.94 70 LEU A C 1
ATOM 559 O O . LEU A 1 70 ? -12.524 8.125 -12.374 1.00 40.94 70 LEU A O 1
ATOM 563 N N . GLN A 1 71 ? -13.033 10.315 -12.246 1.00 35.69 71 GLN A N 1
ATOM 564 C CA . GLN A 1 71 ? -13.072 10.523 -13.691 1.00 35.69 71 GLN A CA 1
ATOM 565 C C . GLN A 1 71 ? -11.630 10.634 -14.188 1.00 35.69 71 GLN A C 1
ATOM 567 O O . GLN A 1 71 ? -10.880 11.529 -13.802 1.00 35.69 71 GLN A O 1
ATOM 572 N N . VAL A 1 72 ? -11.237 9.675 -15.018 1.00 31.12 72 VAL A N 1
ATOM 573 C CA . VAL A 1 72 ? -9.972 9.702 -15.747 1.00 31.12 72 VAL A CA 1
ATOM 574 C C . VAL A 1 72 ? -10.101 10.776 -16.828 1.00 31.12 72 VAL A C 1
ATOM 576 O O . VAL A 1 72 ? -10.936 10.629 -17.720 1.00 31.12 72 VAL A O 1
ATOM 579 N N . VAL A 1 73 ? -9.314 11.849 -16.716 1.00 35.44 73 VAL A N 1
ATOM 580 C CA . VAL A 1 73 ? -9.088 12.827 -17.797 1.00 35.44 73 VAL A CA 1
ATOM 581 C C . VAL A 1 73 ? -8.020 12.291 -18.740 1.00 35.44 73 VAL A C 1
ATOM 583 O O . VAL A 1 73 ? -6.996 11.784 -18.224 1.00 35.44 73 VAL A O 1
#

Nearest PDB structures (foldseek):
  4ce4-assembly1_h  TM=5.191E-01  e=2.376E+00  Sus scrofa domesticus
  1whq-assembly1_A  TM=4.468E-01  e=1.697E+00  Mus musculus
  2v3c-assembly1_A  TM=3.509E-01  e=5.699E+00  Methanocaldococcus jannaschii
  3g2e-assembly1_A  TM=3.516E-01  e=3.110E+00  Campylobacter jejuni

Organism: Alkalihalophilus pseudofirmus (NCBI:txid79885)

Foldseek 3Di:
DDDVPDDPDDDDPLCCLVVVQCVVVVWDKDKDFPDWDPPPPPDIDTDIDIDTDDDPSHDVCVSVVVPPDPPPD

Mean predicted aligned error: 9.72 Å

Solvent-accessible surface area (backbone atoms only — not comparable to full-atom values): 4922 Å² total; per-residue (Å²): 132,50,73,93,78,46,84,83,77,79,80,58,71,91,55,40,61,54,50,46,53,38,59,74,70,68,44,64,67,49,77,42,81,76,47,69,48,90,81,38,73,93,66,69,45,69,44,72,47,76,51,64,63,81,49,100,86,53,61,63,65,66,52,60,59,69,67,70,85,77,78,84,126

pLDDT: mean 71.53, std 14.0, range [31.12, 86.5]

Sequence (73 aa):
MSVNGEKLGFIPAFYSGWMFEIIEKKCNYQAKVRAIHPQAVPHRKVSISIAGEVNQFVDIQEVLNDKEELQVV

Secondary structure (DSSP, 8-state):
--STT-------GGGHHHHHHHHHTT--EEEEEEEE-TT--SS--EEEEEEE---TT--HHHHHHTTTT----

Radius of gyration: 14.36 Å; Cα contacts (8 Å, |Δi|>4): 64; chains: 1; bounding box: 36×22×33 Å